Protein AF-A0A3R7I4U7-F1 (afdb_monomer)

Secondary structure (DSSP, 8-state):
--HHHHHHHHHHHHHTT-HHHHHHHHHHHGGG--HHHHHHHHHHHHHHHHHHT-HHHHHHHHHHHHHH-TTS------EEETTEEE--------------

Foldseek 3Di:
DDLVVLLVVLVVCLVVLVLVVSLVSLVVCLVVDDDPSSLSSLVSNLQSCLQNLVPPSVVVSVVVSCVVCVPDDDDQDWDQDPNGIHHPPPPPPPPPPDDD

Nearest PDB structures (foldseek):
  8xwx-assembly1_B  TM=8.466E-01  e=1.088E-01  Homo sapiens
  1nzn-assembly1_A  TM=8.384E-01  e=1.812E-01  Homo sapiens
  8u1z-assembly1_A  TM=8.382E-01  e=4.002E-01  Homo sapiens
  1pc2-assembly1_A  TM=8.361E-01  e=6.662E-01  Homo sapiens
  8bbg-assembly1_A  TM=8.022E-01  e=2.188E+00  Homo sapiens

pLDDT: mean 79.13, std 16.74, range [40.47, 95.88]

Mean predicted aligned error: 9.57 Å

Radius of gyration: 15.56 Å; Cα contacts (8 Å, |Δi|>4): 100; chains: 1; bounding box: 38×47×38 Å

Sequence (100 aa):
MTENELIQESAALRGQGKYREAIDLIEVNLPNIEGDIRRNAQLEAFRAAVEAGDAETAHEYATTIAAEEPARPSILTVVLTNGVLGWPIRPETVTQGGHA

Solvent-accessible surface area (backbone atoms only — not comparable to full-atom values): 5897 Å² total; per-residue (Å²): 134,54,79,67,56,50,46,51,51,26,52,52,30,35,76,69,70,37,21,66,62,15,29,52,57,39,62,76,45,46,89,82,43,65,71,74,59,33,54,55,37,44,55,50,29,25,50,22,22,30,66,64,54,37,63,65,61,21,48,53,37,52,52,52,60,53,67,76,39,85,88,56,87,78,88,83,74,73,36,76,55,96,89,39,43,34,70,66,73,71,79,70,80,74,75,81,73,84,77,133

Structure (mmCIF, N/CA/C/O backbone):
data_AF-A0A3R7I4U7-F1
#
_entry.id   AF-A0A3R7I4U7-F1
#
loop_
_atom_site.group_PDB
_atom_site.id
_atom_site.type_symbol
_atom_site.label_atom_id
_atom_site.label_alt_id
_atom_site.label_comp_id
_atom_site.label_asym_id
_atom_site.label_entity_id
_atom_site.label_seq_id
_atom_site.pdbx_PDB_ins_code
_atom_site.Cartn_x
_atom_site.Cartn_y
_atom_site.Cartn_z
_atom_site.occupancy
_atom_site.B_iso_or_equiv
_atom_site.auth_seq_id
_atom_site.auth_comp_id
_atom_site.auth_asym_id
_atom_site.auth_atom_id
_atom_site.pdbx_PDB_model_num
ATOM 1 N N . MET A 1 1 ? 19.149 1.522 7.612 1.00 62.59 1 MET A N 1
ATOM 2 C CA . MET A 1 1 ? 18.034 0.604 7.342 1.00 62.59 1 MET A CA 1
ATOM 3 C C . MET A 1 1 ? 18.306 -0.046 6.004 1.00 62.59 1 MET A C 1
ATOM 5 O O . MET A 1 1 ? 18.661 0.663 5.070 1.00 62.59 1 MET A O 1
ATOM 9 N N . THR A 1 2 ? 18.254 -1.366 5.936 1.00 79.75 2 THR A N 1
ATOM 10 C CA . THR A 1 2 ? 18.307 -2.109 4.676 1.00 79.75 2 THR A CA 1
ATOM 11 C C . THR A 1 2 ? 16.937 -2.086 4.005 1.00 79.75 2 THR A C 1
ATOM 13 O O . THR A 1 2 ? 15.910 -1.917 4.661 1.00 79.75 2 THR A O 1
ATOM 16 N N . GLU A 1 3 ? 16.902 -2.279 2.692 1.00 78.88 3 GLU A N 1
ATOM 17 C CA . GLU A 1 3 ? 15.655 -2.244 1.924 1.00 78.88 3 GLU A CA 1
ATOM 18 C C . GLU A 1 3 ? 14.677 -3.359 2.360 1.00 78.88 3 GLU A C 1
ATOM 20 O O . GLU A 1 3 ? 13.462 -3.204 2.282 1.00 78.88 3 GLU A O 1
ATOM 25 N N . ASN A 1 4 ? 15.194 -4.469 2.901 1.00 82.12 4 ASN A N 1
ATOM 26 C CA . ASN A 1 4 ? 14.375 -5.552 3.446 1.00 82.12 4 ASN A CA 1
ATOM 27 C C . ASN A 1 4 ? 13.810 -5.226 4.843 1.00 82.12 4 ASN A C 1
ATOM 29 O O . ASN A 1 4 ? 12.681 -5.606 5.147 1.00 82.12 4 ASN A O 1
ATOM 33 N N . GLU A 1 5 ? 14.561 -4.503 5.681 1.00 87.75 5 GLU A N 1
ATOM 34 C CA . GLU A 1 5 ? 14.053 -3.988 6.964 1.00 87.75 5 GLU A CA 1
ATOM 35 C C . GLU A 1 5 ? 12.910 -2.992 6.749 1.00 87.75 5 GLU A C 1
ATOM 37 O O . GLU A 1 5 ? 11.948 -2.991 7.511 1.00 87.75 5 GLU A O 1
ATOM 42 N N . LEU A 1 6 ? 12.972 -2.196 5.680 1.00 90.62 6 LEU A N 1
ATOM 43 C CA . LEU A 1 6 ? 11.917 -1.254 5.318 1.00 90.62 6 LEU A CA 1
ATOM 44 C C . LEU A 1 6 ? 10.581 -1.952 5.018 1.00 90.62 6 LEU A C 1
ATOM 46 O O . LEU A 1 6 ? 9.539 -1.552 5.536 1.00 90.62 6 LEU A O 1
ATOM 50 N N . ILE A 1 7 ? 10.606 -3.025 4.224 1.00 90.56 7 ILE A N 1
ATOM 51 C CA . ILE A 1 7 ? 9.396 -3.801 3.910 1.00 90.56 7 ILE A CA 1
ATOM 52 C C . ILE A 1 7 ? 8.839 -4.458 5.180 1.00 90.56 7 ILE A C 1
ATOM 54 O O . ILE A 1 7 ? 7.628 -4.471 5.392 1.00 90.56 7 ILE A O 1
ATOM 58 N N . GLN A 1 8 ? 9.711 -4.977 6.049 1.00 92.69 8 GLN A N 1
ATOM 59 C CA . GLN A 1 8 ? 9.296 -5.574 7.320 1.00 92.69 8 GLN A CA 1
ATOM 60 C C . GLN A 1 8 ? 8.670 -4.552 8.272 1.00 92.69 8 GLN A C 1
ATOM 62 O O . GLN A 1 8 ? 7.667 -4.856 8.915 1.00 92.69 8 GLN A O 1
ATOM 67 N N . GLU A 1 9 ? 9.228 -3.345 8.352 1.00 93.56 9 GLU A N 1
ATOM 68 C CA . GLU A 1 9 ? 8.684 -2.271 9.181 1.00 93.56 9 GLU A CA 1
ATOM 69 C C . GLU A 1 9 ? 7.333 -1.780 8.645 1.00 93.56 9 GLU A C 1
ATOM 71 O O . GLU A 1 9 ? 6.377 -1.665 9.414 1.00 93.56 9 GLU A O 1
ATOM 76 N N . SER A 1 10 ? 7.203 -1.604 7.326 1.00 93.25 10 SER A N 1
ATOM 77 C CA . SER A 1 10 ? 5.918 -1.284 6.689 1.00 93.25 10 SER A CA 1
ATOM 78 C C . SER A 1 10 ? 4.867 -2.368 6.971 1.00 93.25 10 SER A C 1
ATOM 80 O O . SER A 1 10 ? 3.758 -2.065 7.417 1.00 93.25 10 SER A O 1
ATOM 82 N N . ALA A 1 11 ? 5.234 -3.647 6.845 1.00 92.25 11 ALA A N 1
ATOM 83 C CA . ALA A 1 11 ? 4.352 -4.766 7.176 1.00 92.25 11 ALA A CA 1
ATOM 84 C C . ALA A 1 11 ? 3.950 -4.790 8.661 1.00 92.25 11 ALA A C 1
ATOM 86 O O . ALA A 1 11 ? 2.805 -5.108 8.994 1.00 92.25 11 ALA A O 1
ATOM 87 N N . ALA A 1 12 ? 4.866 -4.435 9.565 1.00 95.06 12 ALA A N 1
ATOM 88 C CA . ALA A 1 12 ? 4.583 -4.343 10.993 1.00 95.06 12 ALA A CA 1
ATOM 89 C C . ALA A 1 12 ? 3.618 -3.191 11.317 1.00 95.06 12 ALA A C 1
ATOM 91 O O . ALA A 1 12 ? 2.728 -3.364 12.153 1.00 95.06 12 ALA A O 1
ATOM 92 N N . LEU A 1 13 ? 3.757 -2.038 10.654 1.00 94.69 13 LEU A N 1
ATOM 93 C CA . LEU A 1 13 ? 2.824 -0.910 10.763 1.00 94.69 13 LEU A CA 1
ATOM 94 C C . LEU A 1 13 ? 1.434 -1.293 10.238 1.00 94.69 13 LEU A C 1
ATOM 96 O O . LEU A 1 13 ? 0.429 -1.058 10.912 1.00 94.69 13 LEU A O 1
ATOM 100 N N . ARG A 1 14 ? 1.374 -1.978 9.094 1.00 95.00 14 ARG A N 1
ATOM 101 C CA . ARG A 1 14 ? 0.136 -2.517 8.524 1.00 95.00 14 ARG A CA 1
ATOM 102 C C . ARG A 1 14 ? -0.554 -3.500 9.473 1.00 95.00 14 ARG A C 1
ATOM 104 O O . ARG A 1 14 ? -1.744 -3.360 9.735 1.00 95.00 14 ARG A O 1
ATOM 111 N N . GLY A 1 15 ? 0.198 -4.416 10.088 1.00 90.88 15 GLY A N 1
ATOM 112 C CA . GLY A 1 15 ? -0.318 -5.333 11.113 1.00 90.88 15 GLY A CA 1
ATOM 113 C C . GLY A 1 15 ? -0.858 -4.643 12.375 1.00 90.88 15 GLY A C 1
ATOM 114 O O . GLY A 1 15 ? -1.653 -5.232 13.102 1.00 90.88 15 GLY A O 1
ATOM 115 N N . GLN A 1 16 ? -0.465 -3.390 12.628 1.00 93.94 16 GLN A N 1
ATOM 116 C CA . GLN A 1 16 ? -0.990 -2.548 13.711 1.00 93.94 16 GLN A CA 1
ATOM 117 C C . GLN A 1 16 ? -2.191 -1.685 13.281 1.00 93.94 16 GLN A C 1
ATOM 119 O O . GLN A 1 16 ? -2.690 -0.900 14.086 1.00 93.94 16 GLN A O 1
ATOM 124 N N . GLY A 1 17 ? -2.641 -1.781 12.025 1.00 92.00 17 GLY A N 1
ATOM 125 C CA . GLY A 1 17 ? -3.679 -0.915 11.459 1.00 92.00 17 GLY A CA 1
ATOM 126 C C . GLY A 1 17 ? -3.194 0.496 11.103 1.00 92.00 17 GLY A C 1
ATOM 127 O O . GLY A 1 17 ? -3.996 1.362 10.759 1.00 92.00 17 GLY A O 1
ATOM 128 N N . LYS A 1 18 ? -1.882 0.751 11.172 1.00 95.88 18 LYS A N 1
ATOM 129 C CA . LYS A 1 18 ? -1.256 2.041 10.855 1.00 95.88 18 LYS A CA 1
ATOM 130 C C . LYS A 1 18 ? -0.961 2.143 9.365 1.00 95.88 18 LYS A C 1
ATOM 132 O O . LYS A 1 18 ? 0.184 2.273 8.938 1.00 95.88 18 LYS A O 1
ATOM 137 N N . TYR A 1 19 ? -2.009 2.032 8.560 1.00 95.25 19 TYR A N 1
ATOM 138 C CA . TYR A 1 19 ? -1.862 1.878 7.117 1.00 95.25 19 TYR A CA 1
ATOM 139 C C . TYR A 1 19 ? -1.209 3.087 6.455 1.00 95.25 19 TYR A C 1
ATOM 141 O O . TYR A 1 19 ? -0.348 2.920 5.599 1.00 95.25 19 TYR A O 1
ATOM 149 N N . ARG A 1 20 ? -1.559 4.303 6.888 1.00 94.81 20 ARG A N 1
ATOM 150 C CA . ARG A 1 20 ? -0.978 5.519 6.315 1.00 94.81 20 ARG A CA 1
ATOM 151 C C . ARG A 1 20 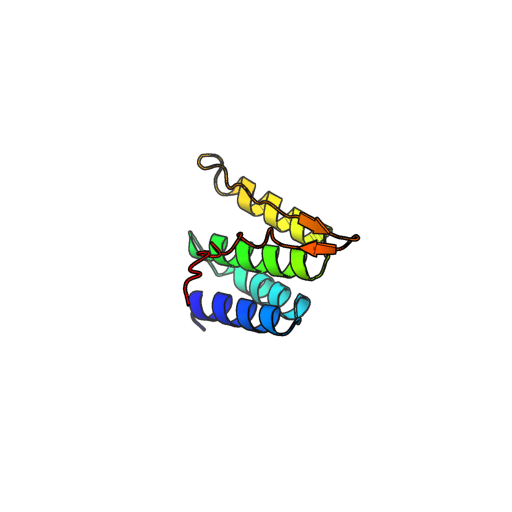? 0.522 5.624 6.599 1.00 94.81 20 ARG A C 1
ATOM 153 O O . ARG A 1 20 ? 1.289 5.823 5.670 1.00 94.81 20 ARG A O 1
ATOM 160 N N . GLU A 1 21 ? 0.938 5.362 7.840 1.00 95.69 21 GLU A N 1
ATOM 161 C CA . GLU A 1 21 ? 2.361 5.305 8.213 1.00 95.69 21 GLU A CA 1
ATOM 162 C C . GLU A 1 21 ? 3.112 4.228 7.410 1.00 95.69 21 GLU A C 1
ATOM 164 O O . GLU A 1 21 ? 4.234 4.459 6.967 1.00 95.69 21 GLU A O 1
ATOM 169 N N . ALA A 1 22 ? 2.486 3.067 7.181 1.00 95.12 22 ALA A N 1
ATOM 170 C CA . ALA A 1 22 ? 3.065 1.997 6.372 1.00 95.12 22 ALA A CA 1
ATOM 171 C C . ALA A 1 22 ? 3.287 2.420 4.908 1.00 95.12 22 ALA A C 1
ATOM 173 O O . ALA A 1 22 ? 4.321 2.072 4.336 1.00 95.12 22 ALA A O 1
ATOM 174 N N . ILE A 1 23 ? 2.342 3.165 4.321 1.00 95.38 23 ILE A N 1
ATOM 175 C CA . ILE A 1 23 ? 2.431 3.703 2.954 1.00 95.38 23 ILE A CA 1
ATOM 176 C C . ILE A 1 23 ? 3.502 4.793 2.878 1.00 95.38 23 ILE A C 1
ATOM 178 O O . ILE A 1 23 ? 4.402 4.689 2.047 1.00 95.38 23 ILE A O 1
ATOM 182 N N . ASP A 1 24 ? 3.453 5.792 3.767 1.00 95.69 24 ASP A N 1
ATOM 183 C CA . ASP A 1 24 ? 4.396 6.920 3.766 1.00 95.69 24 ASP A CA 1
ATOM 184 C C . ASP A 1 24 ? 5.850 6.432 3.935 1.00 95.69 24 ASP A C 1
ATOM 186 O O . ASP A 1 24 ? 6.762 6.946 3.282 1.00 95.69 24 ASP A O 1
ATOM 190 N N . LEU A 1 25 ? 6.076 5.393 4.754 1.00 94.19 25 LEU A N 1
ATOM 191 C CA . LEU A 1 25 ? 7.394 4.773 4.913 1.00 94.19 25 LEU A CA 1
ATOM 192 C C . LEU A 1 25 ? 7.930 4.216 3.587 1.00 94.19 25 LEU A C 1
ATOM 194 O O . LEU A 1 25 ? 9.104 4.419 3.266 1.00 94.19 25 LEU A O 1
ATOM 198 N N . ILE A 1 26 ? 7.090 3.522 2.816 1.00 93.50 26 ILE A N 1
ATOM 199 C CA . ILE A 1 26 ? 7.486 3.011 1.502 1.00 93.50 26 ILE A CA 1
ATOM 200 C C . ILE A 1 26 ? 7.707 4.170 0.533 1.00 93.50 26 ILE A C 1
ATOM 202 O O . ILE A 1 26 ? 8.747 4.216 -0.116 1.00 93.50 26 ILE A O 1
ATOM 206 N N . GLU A 1 27 ? 6.769 5.112 0.448 1.00 92.81 27 GLU A N 1
ATOM 207 C CA . GLU A 1 27 ? 6.785 6.207 -0.525 1.00 92.81 27 GLU A CA 1
ATOM 208 C C . GLU A 1 27 ? 8.048 7.072 -0.414 1.00 92.81 27 GLU A C 1
ATOM 210 O O . GLU A 1 27 ? 8.713 7.326 -1.419 1.00 92.81 27 GLU A O 1
ATOM 215 N N . VAL A 1 28 ? 8.442 7.441 0.809 1.00 93.75 28 VAL A N 1
ATOM 216 C CA . VAL A 1 28 ? 9.648 8.246 1.074 1.00 93.75 28 VAL A CA 1
ATOM 217 C C . VAL A 1 28 ? 10.931 7.541 0.631 1.00 93.75 28 VAL A C 1
ATOM 219 O O . VAL A 1 28 ? 11.894 8.194 0.224 1.00 93.75 28 VAL A O 1
ATOM 222 N N . ASN A 1 29 ? 10.968 6.212 0.709 1.00 90.25 29 ASN A N 1
ATOM 223 C CA . ASN A 1 29 ? 12.174 5.441 0.428 1.00 90.25 29 ASN A CA 1
ATOM 224 C C . ASN A 1 29 ? 12.190 4.843 -0.982 1.00 90.25 29 ASN A C 1
ATOM 226 O O . ASN A 1 29 ? 13.268 4.534 -1.484 1.00 90.25 29 ASN A O 1
ATOM 230 N N . LEU A 1 30 ? 11.036 4.742 -1.646 1.00 87.19 30 LEU A N 1
ATOM 231 C CA . LEU A 1 30 ? 10.874 4.140 -2.969 1.00 87.19 30 LEU A CA 1
ATOM 232 C C . LEU A 1 30 ? 11.834 4.676 -4.049 1.00 87.19 30 LEU A C 1
ATOM 234 O O . LEU A 1 30 ? 12.296 3.870 -4.855 1.00 87.19 30 LEU A O 1
ATOM 238 N N . PRO A 1 31 ? 12.170 5.984 -4.104 1.00 87.31 31 PRO A N 1
ATOM 239 C CA . PRO A 1 31 ? 13.114 6.507 -5.095 1.00 87.31 31 PRO A CA 1
ATOM 240 C C . PRO A 1 31 ? 14.543 5.975 -4.943 1.00 87.31 31 PRO A C 1
ATOM 242 O O . PRO A 1 31 ? 15.321 6.060 -5.887 1.00 87.31 31 PRO A O 1
ATOM 245 N N . ASN A 1 32 ? 14.892 5.450 -3.765 1.00 85.62 32 ASN A N 1
ATOM 246 C CA . ASN A 1 32 ? 16.231 4.957 -3.440 1.00 85.62 32 ASN A CA 1
ATOM 247 C C . ASN A 1 32 ? 16.340 3.425 -3.521 1.00 85.62 32 ASN A C 1
ATOM 249 O O . ASN A 1 32 ? 17.388 2.880 -3.188 1.00 85.62 32 ASN A O 1
ATOM 253 N N . ILE A 1 33 ? 15.260 2.741 -3.912 1.00 84.19 33 ILE A N 1
ATOM 254 C CA . ILE A 1 33 ? 15.168 1.281 -3.982 1.00 84.19 33 ILE A CA 1
ATOM 255 C C . ILE A 1 33 ? 15.067 0.890 -5.455 1.00 84.19 33 ILE A C 1
ATOM 257 O O . ILE A 1 33 ? 14.212 1.400 -6.182 1.00 84.19 33 ILE A O 1
ATOM 261 N N . GLU A 1 34 ? 15.910 -0.041 -5.895 1.00 81.12 34 GLU A N 1
ATOM 262 C CA . GLU A 1 34 ? 15.960 -0.486 -7.289 1.00 81.12 34 GLU A CA 1
ATOM 263 C C . GLU A 1 34 ? 15.619 -1.979 -7.437 1.00 81.12 34 GLU A C 1
ATOM 265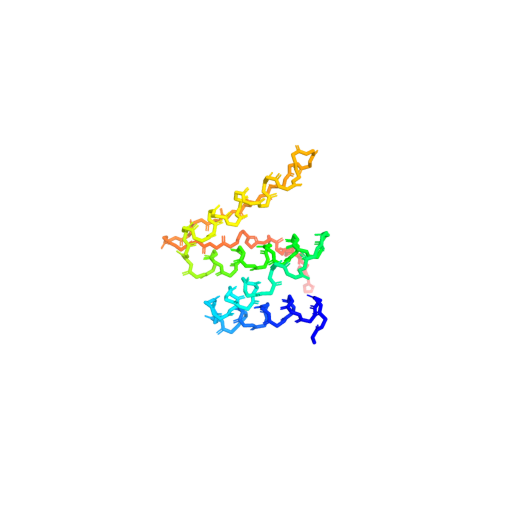 O O . GLU A 1 34 ? 15.670 -2.773 -6.494 1.00 81.12 34 GLU A O 1
ATOM 270 N N . GLY A 1 35 ? 15.256 -2.377 -8.658 1.00 78.62 35 GLY A N 1
ATOM 271 C CA . GLY A 1 35 ? 15.054 -3.780 -9.024 1.00 78.62 35 GLY A CA 1
ATOM 272 C C . GLY A 1 35 ? 13.900 -4.475 -8.290 1.00 78.62 35 GLY A C 1
ATOM 273 O O . GLY A 1 35 ? 12.855 -3.887 -8.019 1.00 78.62 35 GLY A O 1
ATOM 274 N N . ASP A 1 36 ? 14.081 -5.764 -7.989 1.00 77.69 36 ASP A N 1
ATOM 275 C CA . ASP A 1 36 ? 13.030 -6.632 -7.428 1.00 77.69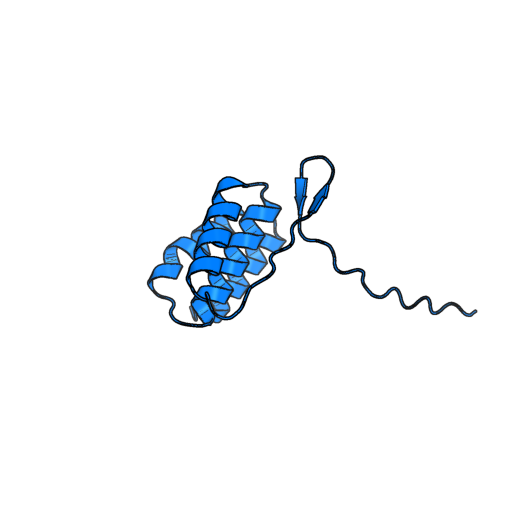 36 ASP A CA 1
ATOM 276 C C . ASP A 1 36 ? 12.545 -6.159 -6.044 1.00 77.69 36 ASP A C 1
ATOM 278 O O . ASP A 1 36 ? 11.386 -6.339 -5.666 1.00 77.69 36 ASP A O 1
ATOM 282 N N . ILE A 1 37 ? 13.418 -5.477 -5.299 1.00 84.44 37 ILE A N 1
ATOM 283 C CA . ILE A 1 37 ? 13.101 -4.959 -3.968 1.00 84.44 37 ILE A CA 1
ATOM 284 C C . ILE A 1 37 ? 12.110 -3.795 -4.057 1.00 84.44 37 ILE A C 1
ATOM 286 O O . ILE A 1 37 ? 11.178 -3.725 -3.254 1.00 84.44 37 ILE A O 1
ATOM 290 N N . ARG A 1 38 ? 12.232 -2.942 -5.082 1.00 87.62 38 ARG A N 1
ATOM 291 C CA . ARG A 1 38 ? 11.290 -1.844 -5.345 1.00 87.62 38 ARG A CA 1
ATOM 292 C C . ARG A 1 38 ? 9.880 -2.373 -5.568 1.00 87.62 38 ARG A C 1
ATOM 294 O O . ARG A 1 38 ? 8.926 -1.867 -4.983 1.00 87.62 38 ARG A O 1
ATOM 301 N N . ARG A 1 39 ? 9.770 -3.454 -6.340 1.00 85.69 39 ARG A N 1
ATOM 302 C CA . ARG A 1 39 ? 8.502 -4.139 -6.598 1.00 85.69 39 ARG A CA 1
ATOM 303 C C . ARG A 1 39 ? 7.888 -4.703 -5.323 1.00 85.69 39 ARG A C 1
ATOM 305 O O . ARG A 1 39 ? 6.692 -4.544 -5.088 1.00 85.69 39 ARG A O 1
ATOM 312 N N . ASN A 1 40 ? 8.694 -5.344 -4.480 1.00 88.31 40 ASN A N 1
ATOM 313 C CA . ASN A 1 40 ? 8.216 -5.870 -3.202 1.00 88.31 40 ASN A CA 1
ATOM 314 C C . ASN A 1 40 ? 7.761 -4.745 -2.257 1.00 88.31 40 ASN A C 1
ATOM 316 O O . ASN A 1 40 ? 6.744 -4.899 -1.582 1.00 88.31 40 ASN A O 1
ATOM 320 N N . ALA A 1 41 ? 8.446 -3.600 -2.267 1.00 91.31 41 ALA A N 1
ATOM 321 C CA . ALA A 1 41 ? 8.039 -2.413 -1.522 1.00 91.31 41 ALA A CA 1
ATOM 322 C C . ALA A 1 41 ? 6.698 -1.844 -2.028 1.00 91.31 41 ALA A C 1
ATOM 324 O O . ALA A 1 41 ? 5.787 -1.628 -1.231 1.00 91.31 41 ALA A O 1
ATOM 325 N N . GLN A 1 42 ? 6.518 -1.691 -3.345 1.00 91.94 42 GLN A N 1
ATOM 326 C CA . GLN A 1 42 ? 5.245 -1.244 -3.934 1.00 91.94 42 GLN A CA 1
ATOM 327 C C . GLN A 1 42 ? 4.092 -2.210 -3.649 1.00 91.94 42 GLN A C 1
ATOM 329 O O . GLN A 1 42 ? 2.972 -1.770 -3.402 1.00 91.94 42 GLN A O 1
ATOM 334 N N . LEU A 1 43 ? 4.344 -3.524 -3.662 1.00 90.88 43 LEU A N 1
ATOM 335 C CA . LEU A 1 43 ? 3.340 -4.522 -3.288 1.00 90.88 43 LEU A CA 1
ATOM 336 C C . LEU A 1 43 ? 2.912 -4.378 -1.825 1.00 90.88 43 LEU A C 1
ATOM 338 O O . LEU A 1 43 ? 1.738 -4.582 -1.518 1.00 90.88 43 LEU A O 1
ATOM 342 N N . GLU A 1 44 ? 3.833 -4.035 -0.925 1.00 93.19 44 GLU A N 1
ATOM 343 C CA . GLU A 1 44 ? 3.495 -3.810 0.481 1.00 93.19 44 GLU A CA 1
ATOM 344 C C . GLU A 1 44 ? 2.698 -2.512 0.674 1.00 93.19 44 GLU A C 1
ATOM 346 O O . GLU A 1 44 ? 1.679 -2.530 1.366 1.00 93.19 44 GLU A O 1
ATOM 351 N N . ALA A 1 45 ? 3.061 -1.428 -0.020 1.00 93.62 45 ALA A N 1
ATOM 352 C CA . ALA A 1 45 ? 2.276 -0.190 -0.019 1.00 93.62 45 ALA A CA 1
ATOM 353 C C . ALA A 1 45 ? 0.873 -0.388 -0.619 1.00 93.62 45 ALA A C 1
ATOM 355 O O . ALA A 1 45 ? -0.118 0.069 -0.049 1.00 93.62 45 ALA A O 1
ATOM 356 N N . PHE A 1 46 ? 0.762 -1.154 -1.709 1.00 93.38 46 PHE A N 1
ATOM 357 C CA . PHE A 1 46 ? -0.521 -1.556 -2.286 1.00 93.38 46 PHE A CA 1
ATOM 358 C C . PHE A 1 46 ? -1.403 -2.285 -1.265 1.00 93.38 46 PHE A C 1
ATOM 360 O O . PHE A 1 46 ? -2.585 -1.975 -1.134 1.00 93.38 46 PHE A O 1
ATOM 367 N N . ARG A 1 47 ? -0.840 -3.234 -0.506 1.00 89.94 47 ARG A N 1
ATOM 368 C CA . ARG A 1 47 ? -1.583 -3.959 0.539 1.00 89.94 47 ARG A CA 1
ATOM 369 C C . ARG A 1 47 ? -2.065 -3.028 1.640 1.00 89.94 47 ARG A C 1
ATOM 371 O O . ARG A 1 47 ? -3.225 -3.120 2.027 1.00 89.94 47 ARG A O 1
ATOM 378 N N . ALA A 1 48 ? -1.196 -2.140 2.116 1.00 94.00 48 ALA A N 1
ATOM 379 C CA . ALA A 1 48 ? -1.564 -1.159 3.126 1.00 94.00 48 ALA A CA 1
ATOM 380 C C . ALA A 1 48 ? -2.704 -0.249 2.636 1.00 94.00 48 ALA A C 1
ATOM 382 O O . ALA A 1 48 ? -3.653 -0.026 3.381 1.00 94.00 48 ALA A O 1
ATOM 383 N N . ALA A 1 49 ? -2.674 0.195 1.375 1.00 93.25 49 ALA A N 1
ATOM 384 C CA . ALA A 1 49 ? -3.743 1.001 0.782 1.00 93.25 49 ALA A CA 1
ATOM 385 C C . ALA A 1 49 ? -5.070 0.230 0.664 1.00 93.25 49 ALA A C 1
ATOM 387 O O . ALA A 1 49 ? -6.125 0.750 1.024 1.00 93.25 49 ALA A O 1
ATOM 388 N N . VAL A 1 50 ? -5.026 -1.039 0.242 1.00 90.88 50 VAL A N 1
ATOM 389 C CA . VAL A 1 50 ? -6.212 -1.913 0.195 1.00 90.88 50 VAL A CA 1
ATOM 390 C C . VAL A 1 50 ? -6.837 -2.064 1.581 1.00 90.88 50 VAL A C 1
ATOM 392 O O . VAL A 1 50 ? -8.038 -1.855 1.722 1.00 90.88 50 VAL A O 1
ATOM 395 N N . GLU A 1 51 ? -6.041 -2.384 2.605 1.00 89.69 51 GLU A N 1
ATOM 396 C CA . GLU A 1 51 ? -6.536 -2.571 3.978 1.00 89.69 51 GLU A CA 1
ATOM 397 C C . GLU A 1 51 ? -6.983 -1.258 4.642 1.00 89.69 51 GLU A C 1
ATOM 399 O O . GLU A 1 51 ? -7.864 -1.276 5.502 1.00 89.69 51 GLU A O 1
ATOM 404 N N . ALA A 1 52 ? -6.448 -0.114 4.203 1.00 89.69 52 ALA A N 1
ATOM 405 C CA . ALA A 1 52 ? -6.946 1.210 4.574 1.00 89.69 52 ALA A CA 1
ATOM 406 C C . ALA A 1 52 ? -8.302 1.554 3.936 1.00 89.69 52 ALA A C 1
ATOM 408 O O . ALA A 1 52 ? -8.950 2.509 4.365 1.00 89.69 52 ALA A O 1
ATOM 409 N N . GLY A 1 53 ? -8.719 0.821 2.898 1.00 88.94 53 GLY A N 1
ATOM 410 C CA . GLY A 1 53 ? -9.835 1.208 2.036 1.00 88.94 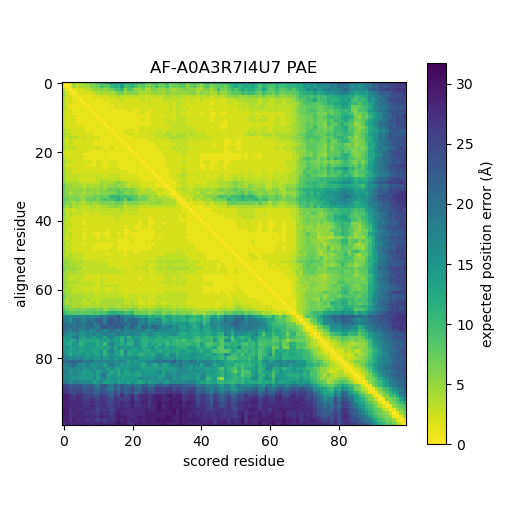53 GLY A CA 1
ATOM 411 C C . GLY A 1 53 ? -9.511 2.382 1.104 1.00 88.94 53 GLY A C 1
ATOM 412 O O . GLY A 1 53 ? -10.428 2.978 0.540 1.00 88.94 53 GLY A O 1
ATOM 413 N N . ASP A 1 54 ? -8.229 2.711 0.927 1.00 91.56 54 ASP A N 1
ATOM 414 C CA . ASP A 1 54 ? -7.758 3.790 0.061 1.00 91.56 54 ASP A CA 1
ATOM 415 C C . ASP A 1 54 ? -7.659 3.302 -1.390 1.00 91.56 54 ASP A C 1
ATOM 417 O O . ASP A 1 54 ? -6.621 2.844 -1.876 1.00 91.56 54 ASP A O 1
ATOM 421 N N . ALA A 1 55 ? -8.804 3.330 -2.072 1.00 88.50 55 ALA A N 1
ATOM 422 C CA . ALA A 1 55 ? -8.935 2.805 -3.425 1.00 88.50 55 ALA A CA 1
ATOM 423 C C . ALA A 1 55 ? -8.098 3.579 -4.458 1.00 88.50 55 ALA A C 1
ATOM 425 O O . ALA A 1 55 ? -7.662 2.976 -5.439 1.00 88.50 55 ALA A O 1
ATOM 426 N N . GLU A 1 56 ? -7.879 4.881 -4.251 1.00 91.06 56 GLU A N 1
ATOM 427 C CA . GLU A 1 56 ? -7.083 5.719 -5.153 1.00 91.06 56 GLU A CA 1
ATOM 428 C C . GLU A 1 56 ? -5.616 5.292 -5.093 1.00 91.06 56 GLU A C 1
ATOM 430 O O . GLU A 1 56 ? -5.073 4.821 -6.094 1.00 91.06 56 GLU A O 1
ATOM 435 N N . THR A 1 57 ? -5.023 5.303 -3.898 1.00 91.25 57 THR A N 1
ATOM 436 C CA . THR A 1 57 ? -3.627 4.892 -3.710 1.00 91.25 57 THR A CA 1
ATOM 437 C C . THR A 1 57 ? -3.403 3.424 -4.088 1.00 91.25 57 THR A C 1
ATOM 439 O O . THR A 1 57 ? -2.398 3.079 -4.716 1.00 91.25 57 THR A O 1
ATOM 442 N N . ALA A 1 58 ? -4.353 2.532 -3.788 1.00 90.44 58 ALA A N 1
ATOM 443 C CA . ALA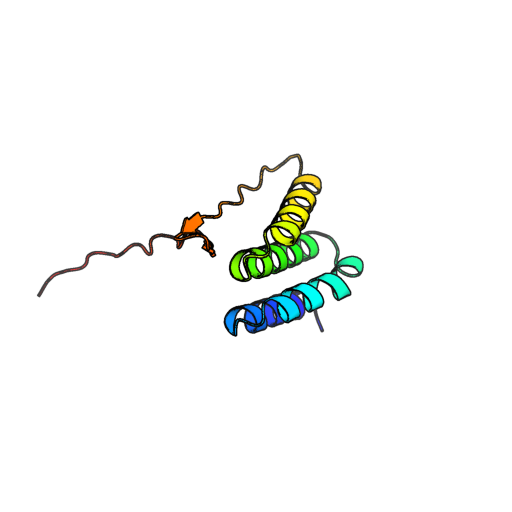 A 1 58 ? -4.271 1.140 -4.229 1.00 90.44 58 ALA A CA 1
ATOM 444 C C . ALA A 1 58 ? -4.247 1.029 -5.767 1.00 90.44 58 ALA A C 1
ATOM 446 O O . ALA A 1 58 ? -3.488 0.234 -6.329 1.00 90.44 58 ALA A O 1
ATOM 447 N N . HIS A 1 59 ? -5.048 1.831 -6.468 1.00 88.31 59 HIS A N 1
ATOM 448 C CA . HIS A 1 59 ? -5.072 1.841 -7.927 1.00 88.31 59 HIS A CA 1
ATOM 449 C C . HIS A 1 59 ? -3.768 2.381 -8.536 1.00 88.31 59 HIS A C 1
ATOM 451 O O . HIS A 1 59 ? -3.268 1.817 -9.516 1.00 88.31 59 HIS A O 1
ATOM 457 N N . GLU A 1 60 ? -3.185 3.425 -7.946 1.00 91.31 60 GLU A N 1
ATOM 458 C CA . GLU A 1 60 ? -1.911 4.000 -8.393 1.00 91.31 60 GLU A CA 1
ATOM 459 C C . GLU A 1 60 ? -0.760 2.992 -8.298 1.00 91.31 60 GLU A C 1
ATOM 461 O O . GLU A 1 60 ? -0.029 2.776 -9.275 1.00 91.31 60 GLU A O 1
ATOM 466 N N . TYR A 1 61 ? -0.632 2.299 -7.161 1.00 91.06 61 TYR A N 1
ATOM 467 C CA . TYR A 1 61 ? 0.384 1.258 -7.013 1.00 91.06 61 TYR A CA 1
ATOM 468 C C . TYR A 1 61 ? 0.138 0.080 -7.954 1.00 91.06 61 TYR A C 1
ATOM 470 O O . TYR A 1 61 ? 1.082 -0.388 -8.588 1.00 91.06 61 TYR A O 1
ATOM 478 N N . ALA A 1 62 ? -1.110 -0.375 -8.115 1.00 87.69 62 ALA A N 1
ATOM 479 C CA . ALA A 1 62 ? -1.428 -1.454 -9.051 1.00 87.69 62 ALA A CA 1
ATOM 480 C C . ALA A 1 62 ? -1.030 -1.102 -10.495 1.00 87.69 62 ALA A C 1
ATOM 482 O O . ALA A 1 62 ? -0.455 -1.933 -11.200 1.00 87.69 62 ALA A O 1
ATOM 483 N N . THR A 1 63 ? -1.288 0.139 -10.917 1.00 88.12 63 THR A N 1
ATOM 484 C CA . THR A 1 63 ? -0.919 0.642 -12.248 1.00 88.12 63 THR A CA 1
ATOM 485 C C . THR A 1 63 ? 0.596 0.704 -12.421 1.00 88.12 63 THR A C 1
ATOM 487 O O . THR A 1 63 ? 1.120 0.258 -13.441 1.00 88.12 63 THR A O 1
ATOM 490 N N . T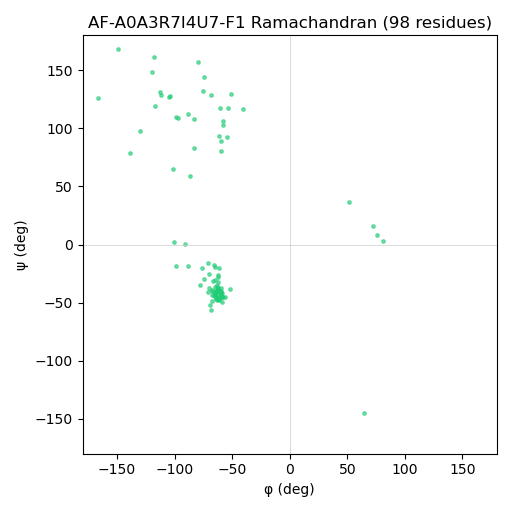HR A 1 64 ? 1.310 1.195 -11.407 1.00 87.88 64 THR A N 1
ATOM 491 C CA . THR A 1 64 ? 2.777 1.285 -11.423 1.00 87.88 64 THR A CA 1
ATOM 492 C C . THR A 1 64 ? 3.419 -0.102 -11.507 1.00 87.88 64 THR A C 1
ATOM 494 O O . THR A 1 64 ? 4.239 -0.348 -12.388 1.00 87.88 64 THR A O 1
ATOM 497 N N . ILE A 1 65 ? 2.971 -1.043 -10.670 1.00 86.19 65 ILE A N 1
ATOM 498 C CA . ILE A 1 65 ? 3.457 -2.432 -10.661 1.00 86.19 65 ILE A CA 1
ATOM 499 C C . ILE A 1 65 ? 3.199 -3.111 -12.014 1.00 86.19 65 ILE A C 1
ATOM 501 O O . ILE A 1 65 ? 4.042 -3.863 -12.503 1.00 86.19 65 ILE A O 1
ATOM 505 N N . ALA A 1 66 ? 2.040 -2.857 -12.631 1.00 81.81 66 ALA A N 1
ATOM 506 C CA . ALA A 1 66 ? 1.712 -3.396 -13.949 1.00 81.81 66 ALA A CA 1
ATOM 507 C C . ALA A 1 66 ? 2.604 -2.821 -15.065 1.00 81.81 66 ALA A C 1
ATOM 509 O O . ALA A 1 66 ? 2.891 -3.524 -16.034 1.00 81.81 66 ALA A O 1
ATOM 510 N N . ALA A 1 67 ? 3.050 -1.568 -14.936 1.00 81.12 67 ALA A N 1
ATOM 511 C CA . ALA A 1 67 ? 3.915 -0.913 -15.913 1.00 81.12 67 ALA A CA 1
ATOM 512 C C . ALA A 1 67 ? 5.371 -1.415 -15.873 1.00 81.12 67 ALA A C 1
ATOM 514 O O . ALA A 1 67 ? 6.037 -1.408 -16.907 1.00 81.12 67 ALA A O 1
ATOM 515 N N . GLU A 1 68 ? 5.866 -1.864 -14.715 1.00 74.56 68 GLU A N 1
ATOM 516 C CA . GLU A 1 68 ? 7.265 -2.292 -14.552 1.00 74.56 68 GLU A CA 1
ATOM 517 C C . GLU A 1 68 ? 7.579 -3.679 -15.147 1.00 74.56 68 GLU A C 1
ATOM 519 O O . GLU A 1 68 ? 8.734 -3.941 -15.467 1.00 74.56 68 GLU A O 1
ATOM 524 N N . GLU A 1 69 ? 6.585 -4.546 -15.381 1.00 62.03 69 GLU A N 1
ATOM 525 C CA . GLU A 1 69 ? 6.781 -5.885 -15.974 1.00 62.03 69 GLU A CA 1
ATOM 526 C C . GLU A 1 69 ? 5.681 -6.225 -17.007 1.00 62.03 69 GLU A C 1
ATOM 528 O O . GLU A 1 69 ? 4.779 -7.025 -16.735 1.00 62.03 69 GLU A O 1
ATOM 533 N N . PRO A 1 70 ? 5.753 -5.700 -18.246 1.00 55.56 70 PRO A N 1
ATOM 534 C CA . PRO A 1 70 ? 4.792 -6.047 -19.298 1.00 55.56 70 PRO A CA 1
ATOM 535 C C . PRO A 1 70 ? 4.884 -7.522 -19.737 1.00 55.56 70 PRO A C 1
ATOM 537 O O . PRO A 1 70 ? 3.962 -8.042 -20.364 1.00 55.56 70 PRO A O 1
ATOM 540 N N . ALA A 1 71 ? 5.991 -8.209 -19.425 1.00 55.16 71 ALA A N 1
ATOM 541 C CA . ALA A 1 71 ? 6.257 -9.586 -19.848 1.00 55.16 71 ALA A CA 1
ATOM 542 C C . ALA A 1 71 ? 5.715 -10.659 -18.884 1.00 55.16 71 ALA A C 1
ATOM 544 O O . ALA A 1 71 ? 5.572 -11.820 -19.279 1.00 55.16 71 ALA A O 1
ATOM 545 N N . ARG A 1 72 ? 5.411 -10.303 -17.629 1.00 55.44 72 ARG A N 1
ATOM 546 C CA . ARG A 1 72 ? 4.897 -11.227 -16.608 1.00 55.44 72 ARG A CA 1
ATOM 547 C C . ARG A 1 72 ? 3.651 -10.634 -15.951 1.00 55.44 72 ARG A C 1
ATOM 549 O O . ARG A 1 72 ? 3.777 -9.836 -15.022 1.00 55.44 72 ARG A O 1
ATOM 556 N N . PRO A 1 73 ? 2.441 -11.031 -16.386 1.00 56.44 73 PRO A N 1
ATOM 557 C CA . PRO A 1 73 ? 1.217 -10.505 -15.804 1.00 56.44 73 PRO A CA 1
ATOM 558 C C . PRO A 1 73 ? 1.164 -10.840 -14.311 1.00 56.44 73 PRO A C 1
ATOM 560 O O . PRO A 1 73 ? 1.142 -12.007 -13.915 1.00 56.44 73 PRO A O 1
ATOM 563 N N . SER A 1 74 ? 1.151 -9.804 -13.476 1.00 61.34 74 SER A N 1
ATOM 564 C CA . SER A 1 74 ? 0.914 -9.936 -12.041 1.00 61.34 74 SER A CA 1
ATOM 565 C C . SER A 1 74 ? -0.589 -9.851 -11.797 1.00 61.34 74 SER A C 1
ATOM 567 O O . SER A 1 74 ? -1.191 -8.805 -12.017 1.00 61.34 74 SER A O 1
ATOM 569 N N . ILE A 1 75 ? -1.211 -10.952 -11.371 1.00 66.69 75 ILE A N 1
ATOM 570 C CA . ILE A 1 75 ? -2.629 -10.948 -10.996 1.00 66.69 75 ILE A CA 1
ATOM 571 C C . ILE A 1 75 ? -2.731 -10.459 -9.549 1.00 66.69 75 ILE A 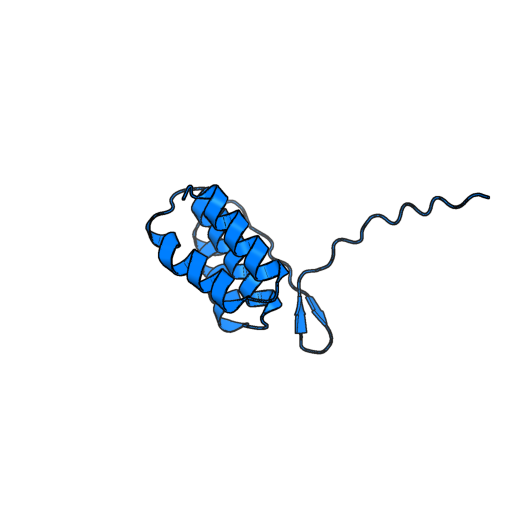C 1
ATOM 573 O O . ILE A 1 75 ? -2.358 -11.174 -8.618 1.00 66.69 75 ILE A O 1
ATOM 577 N N . LEU A 1 76 ? -3.226 -9.235 -9.373 1.00 67.69 76 LEU A N 1
ATOM 578 C CA . LEU A 1 76 ? -3.575 -8.665 -8.075 1.00 67.69 76 LEU A CA 1
ATOM 579 C C . LEU A 1 76 ? -5.085 -8.812 -7.882 1.00 67.69 76 LEU A C 1
ATOM 581 O O . LEU A 1 76 ? -5.871 -8.168 -8.573 1.00 67.69 76 LEU A O 1
ATOM 585 N N . THR A 1 77 ? -5.491 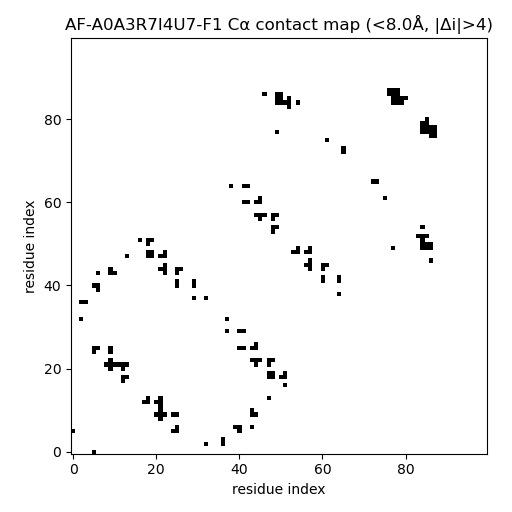-9.685 -6.962 1.00 71.00 77 THR A N 1
ATOM 586 C CA . THR A 1 77 ? -6.904 -9.916 -6.644 1.00 71.00 77 THR A CA 1
ATOM 587 C C . THR A 1 77 ? -7.229 -9.260 -5.312 1.00 71.00 77 THR A C 1
ATOM 589 O O . THR A 1 77 ? -6.579 -9.552 -4.312 1.00 71.00 77 THR A O 1
ATOM 592 N N . VAL A 1 78 ? -8.268 -8.431 -5.294 1.00 68.06 78 VAL A N 1
ATOM 593 C CA . VAL A 1 78 ? -8.853 -7.845 -4.083 1.00 68.06 78 VAL A CA 1
ATOM 594 C C . VAL A 1 78 ? -10.315 -8.270 -3.973 1.00 68.06 78 VAL A C 1
ATOM 596 O O . VAL A 1 78 ? -10.980 -8.506 -4.983 1.00 68.06 78 VAL A O 1
ATOM 599 N N . VAL A 1 79 ? -10.814 -8.407 -2.750 1.00 73.25 79 VAL A N 1
ATOM 600 C CA . VAL A 1 79 ? -12.202 -8.766 -2.448 1.00 73.25 79 VAL A CA 1
ATOM 601 C C . VAL A 1 79 ? -12.876 -7.574 -1.791 1.00 73.25 79 VAL A C 1
ATOM 603 O O . VAL A 1 79 ? -12.349 -7.005 -0.841 1.00 73.25 79 VAL A O 1
ATOM 606 N N . LEU A 1 80 ? -14.063 -7.219 -2.277 1.00 71.94 80 LEU A N 1
ATOM 607 C CA . LEU A 1 80 ? -14.912 -6.215 -1.648 1.00 71.94 80 LEU A CA 1
ATOM 608 C C . LEU A 1 80 ? -15.950 -6.928 -0.770 1.00 71.94 80 LEU A C 1
ATOM 610 O O . LEU A 1 80 ? -16.859 -7.573 -1.291 1.00 71.94 80 LEU A O 1
ATOM 614 N N . THR A 1 81 ? -15.821 -6.828 0.554 1.00 69.62 81 THR A N 1
ATOM 615 C CA . THR A 1 81 ? -16.768 -7.420 1.516 1.00 69.62 81 THR A CA 1
ATOM 616 C C . THR A 1 81 ? -17.425 -6.309 2.320 1.00 69.62 81 THR A C 1
ATOM 618 O O . THR A 1 81 ? -16.738 -5.561 3.005 1.00 69.62 81 THR A O 1
ATOM 621 N N . ASN A 1 82 ? -18.754 -6.179 2.246 1.00 67.94 82 ASN A N 1
ATOM 622 C CA . ASN A 1 82 ? -19.518 -5.150 2.973 1.00 67.94 82 ASN A CA 1
ATOM 623 C C . ASN A 1 82 ? -18.990 -3.710 2.777 1.00 67.94 82 ASN A C 1
ATOM 625 O O . ASN A 1 82 ? -18.998 -2.912 3.708 1.00 67.94 82 ASN A O 1
ATOM 629 N N . GLY A 1 83 ? -18.516 -3.380 1.570 1.00 67.12 83 GLY A N 1
ATOM 630 C CA . GLY A 1 83 ? -17.952 -2.060 1.255 1.00 67.12 83 GLY A CA 1
ATOM 631 C C . GLY A 1 83 ? -16.496 -1.859 1.686 1.00 67.12 83 GLY A C 1
ATOM 632 O O . GLY A 1 83 ? -15.955 -0.781 1.469 1.00 67.12 83 GLY A O 1
ATOM 633 N N . VAL A 1 84 ? -15.851 -2.883 2.247 1.00 67.44 84 VAL A N 1
ATOM 634 C CA . VAL A 1 84 ? -14.438 -2.862 2.636 1.00 67.44 84 VAL A CA 1
ATOM 635 C C . VAL A 1 84 ? -13.622 -3.650 1.616 1.00 67.44 84 VAL A C 1
ATOM 637 O O . VAL A 1 84 ? -13.949 -4.799 1.305 1.00 67.44 84 VAL A O 1
ATOM 640 N N . LEU A 1 85 ? -12.571 -3.026 1.083 1.00 75.38 85 LEU A N 1
ATOM 641 C CA . LEU A 1 85 ? -11.564 -3.703 0.271 1.00 75.38 85 LEU A CA 1
ATOM 642 C C . LEU A 1 85 ? -10.651 -4.524 1.187 1.00 75.38 85 LEU A C 1
ATOM 644 O O . LEU A 1 85 ? -10.181 -4.045 2.212 1.00 75.38 85 LEU A O 1
ATOM 648 N N . GLY A 1 86 ? -10.414 -5.776 0.825 1.00 66.50 86 GLY A N 1
ATOM 649 C CA . GLY A 1 86 ? -9.538 -6.676 1.562 1.00 66.50 86 GLY A CA 1
ATOM 650 C C . GLY A 1 86 ? -8.863 -7.670 0.632 1.00 66.50 86 GLY A C 1
ATOM 651 O O . GLY A 1 86 ? -9.224 -7.812 -0.538 1.00 66.50 86 GLY A O 1
ATOM 652 N N . TRP A 1 87 ? -7.860 -8.379 1.138 1.00 64.75 87 TRP A N 1
ATOM 653 C CA . TRP A 1 87 ? -7.248 -9.460 0.373 1.00 64.75 87 TRP A CA 1
ATOM 654 C C . TRP A 1 87 ? -8.176 -10.681 0.358 1.00 64.75 87 TRP A C 1
ATOM 656 O O . TRP A 1 87 ? -8.808 -10.959 1.382 1.00 64.75 87 TRP A O 1
ATOM 666 N N . PRO A 1 88 ? -8.256 -11.460 -0.740 1.00 62.19 88 PRO A N 1
ATOM 667 C CA . PRO A 1 88 ? -8.816 -12.797 -0.657 1.00 62.19 88 PRO A CA 1
ATOM 668 C C . PRO A 1 88 ? -7.981 -13.564 0.362 1.00 62.19 88 PRO A C 1
ATOM 670 O O . PRO A 1 88 ? -6.827 -13.914 0.099 1.00 62.19 88 PRO A O 1
ATOM 673 N N . ILE A 1 89 ? -8.547 -13.792 1.546 1.00 54.94 89 ILE A N 1
ATOM 674 C CA . ILE A 1 89 ? -7.963 -14.710 2.514 1.00 54.94 89 ILE A CA 1
ATOM 675 C C . ILE A 1 89 ? -7.776 -16.005 1.728 1.00 54.94 89 ILE A C 1
ATOM 677 O O . ILE A 1 89 ? -8.745 -16.537 1.176 1.00 54.94 89 ILE A O 1
ATOM 681 N N . ARG A 1 90 ? -6.523 -16.461 1.562 1.00 46.69 90 ARG A N 1
ATOM 682 C CA . ARG A 1 90 ? -6.301 -17.801 1.013 1.00 46.69 90 ARG A CA 1
ATOM 683 C C . ARG A 1 90 ? -7.174 -18.709 1.870 1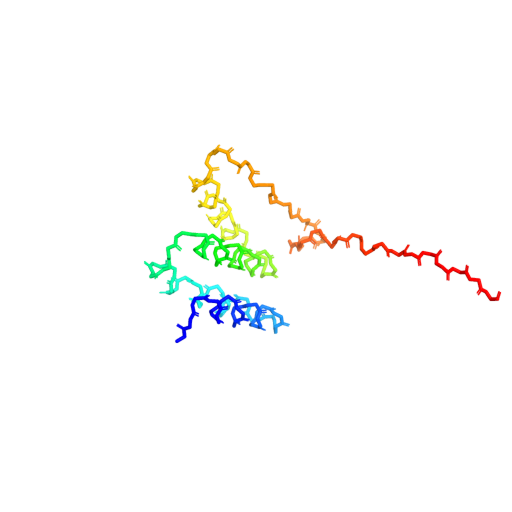.00 46.69 90 ARG A C 1
ATOM 685 O O . ARG A 1 90 ? -7.070 -18.573 3.089 1.00 46.69 90 ARG A O 1
ATOM 692 N N . PRO A 1 91 ? -8.025 -19.584 1.307 1.00 40.91 91 PRO A N 1
ATOM 693 C CA . PRO A 1 91 ? -8.564 -20.648 2.120 1.00 40.91 91 PRO A CA 1
ATOM 694 C C . PRO A 1 91 ? -7.332 -21.389 2.624 1.00 40.91 91 PRO A C 1
ATOM 696 O O . PRO A 1 91 ? -6.642 -22.079 1.873 1.00 40.91 91 PRO A O 1
ATOM 699 N N . GLU A 1 92 ? -6.984 -21.136 3.881 1.00 42.50 92 GLU A N 1
ATOM 700 C CA . GLU A 1 92 ? -6.285 -22.086 4.708 1.00 42.50 92 GLU A CA 1
ATOM 701 C C . GLU A 1 92 ? -6.944 -23.410 4.363 1.00 42.50 92 GLU A C 1
ATOM 703 O O . GLU A 1 92 ? -8.165 -23.563 4.448 1.00 42.50 92 GLU A O 1
ATOM 708 N N . THR A 1 93 ? -6.156 -24.317 3.797 1.00 42.81 93 THR A N 1
ATOM 709 C CA . THR A 1 93 ? -6.542 -25.708 3.704 1.00 42.81 93 THR A CA 1
ATOM 710 C C . THR A 1 93 ? -6.862 -26.116 5.130 1.00 42.81 93 THR A C 1
ATOM 712 O O . THR A 1 93 ? -5.968 -26.480 5.893 1.00 42.81 93 THR A O 1
ATOM 715 N N . VAL A 1 94 ? -8.135 -25.990 5.504 1.00 44.25 94 VAL A N 1
ATOM 716 C CA . VAL A 1 94 ? -8.742 -26.717 6.597 1.00 44.25 94 VAL A CA 1
ATOM 717 C C . VAL A 1 94 ? -8.564 -28.157 6.166 1.00 44.25 94 VAL A C 1
ATOM 719 O O . VAL A 1 94 ? -9.371 -28.728 5.433 1.00 44.25 94 VAL A O 1
ATOM 722 N N . THR A 1 95 ? -7.429 -28.732 6.551 1.00 44.16 95 THR A N 1
ATOM 723 C CA . THR A 1 95 ? -7.303 -30.168 6.660 1.00 44.16 95 THR A CA 1
ATOM 724 C C . THR A 1 95 ? -8.331 -30.538 7.709 1.00 44.16 95 THR A C 1
ATOM 726 O O . THR A 1 95 ? -8.093 -30.444 8.911 1.00 44.16 95 THR A O 1
ATOM 729 N N . GLN A 1 96 ? -9.522 -30.874 7.224 1.00 47.72 96 GLN A N 1
ATOM 730 C CA . GLN A 1 96 ? -10.549 -31.587 7.949 1.00 47.72 96 GLN A CA 1
ATOM 731 C C . GLN A 1 96 ? -9.946 -32.935 8.353 1.00 47.72 96 GLN A C 1
ATOM 733 O O . GLN A 1 96 ? -10.118 -33.946 7.683 1.00 47.72 96 GLN A O 1
ATOM 738 N N . GLY A 1 97 ? -9.166 -32.923 9.427 1.00 40.47 97 GLY A N 1
ATOM 739 C CA . GLY A 1 97 ? -8.664 -34.095 10.119 1.00 40.47 97 GLY A CA 1
ATOM 740 C C . GLY A 1 97 ? -9.510 -34.319 11.357 1.00 40.47 97 GLY A C 1
ATOM 741 O O . GLY A 1 97 ? -9.028 -34.167 12.473 1.00 40.47 97 GLY A O 1
ATOM 742 N N . GLY A 1 98 ? -10.790 -34.632 11.162 1.00 44.91 98 GLY A N 1
ATOM 743 C CA . GLY A 1 98 ? -11.514 -35.361 12.189 1.00 44.91 98 GLY A CA 1
ATOM 744 C C . GLY A 1 98 ? -10.933 -36.769 12.254 1.00 44.91 98 GLY A C 1
ATOM 745 O O . GLY A 1 98 ? -10.803 -37.412 11.220 1.00 44.91 98 GLY A O 1
ATOM 746 N N . HIS A 1 99 ? -10.568 -37.232 13.442 1.00 41.50 99 HIS A N 1
ATOM 747 C CA . HIS A 1 99 ? -11.171 -38.431 14.012 1.00 41.50 99 HIS A CA 1
ATOM 748 C C . HIS A 1 99 ? -10.799 -38.518 15.495 1.00 41.50 99 HIS A C 1
ATOM 750 O O . HIS A 1 99 ? -9.633 -38.397 15.871 1.00 41.50 99 HIS A O 1
ATOM 756 N N . ALA A 1 100 ? -11.854 -38.644 16.300 1.00 48.91 100 ALA A N 1
ATOM 757 C CA . ALA A 1 100 ? -11.821 -39.115 17.676 1.00 48.91 100 ALA A CA 1
ATOM 758 C C . ALA A 1 100 ? -11.337 -40.570 17.753 1.00 48.91 100 ALA A C 1
ATOM 760 O O . ALA A 1 100 ? -11.474 -41.283 16.728 1.00 48.91 100 ALA A O 1
#